Protein AF-A0A1F9I500-F1 (afdb_monomer)

Radius of gyration: 17.39 Å; Cα contacts (8 Å, |Δi|>4): 17; chains: 1; bounding box: 40×11×50 Å

Solvent-accessible surface area (backbone atoms only — not comparable to full-atom values): 3307 Å² total; per-residue (Å²): 130,66,66,64,56,54,50,52,53,51,51,51,51,55,52,52,56,50,50,52,54,31,54,52,54,48,51,54,50,52,53,51,50,52,57,47,31,73,75,38,62,87,48,35,70,66,50,47,57,52,47,52,56,51,47,66,67,55,104

Foldseek 3Di:
DPVVVVVVVVVCVVVVVLVVQLVVQLVVLVVVLVVVCVVPVVCNVVSVVVSVVVNVVSD

Sequence (59 aa):
MTNVAFVALACGLIIGLGAIGACIGIGIMGGKFIEASARQPELMNTLQTKMFLLAGLID

pLDDT: mean 86.83, std 5.82, range [57.09, 93.44]

Mean predicted aligned error: 5.78 Å

Structure (mmCIF, N/CA/C/O backbone):
data_AF-A0A1F9I500-F1
#
_entry.id   AF-A0A1F9I500-F1
#
loop_
_atom_site.group_PDB
_atom_site.id
_atom_site.type_symbol
_atom_site.label_atom_id
_atom_site.label_alt_id
_atom_site.label_comp_id
_atom_site.label_asym_id
_atom_site.label_entity_id
_atom_site.label_seq_id
_atom_site.pdbx_PDB_ins_code
_atom_site.Cartn_x
_atom_site.Cartn_y
_atom_site.Cartn_z
_atom_site.occupancy
_atom_site.B_iso_or_equiv
_atom_site.auth_seq_id
_atom_site.auth_comp_id
_atom_site.auth_asym_id
_atom_site.auth_atom_id
_atom_site.pdbx_PDB_model_num
ATOM 1 N N . MET A 1 1 ? 16.600 -1.579 -31.655 1.00 57.09 1 MET A N 1
ATOM 2 C CA . MET A 1 1 ? 16.319 -2.627 -30.644 1.00 57.09 1 MET A CA 1
ATOM 3 C C . MET A 1 1 ? 16.616 -2.203 -29.198 1.00 57.09 1 MET A C 1
ATOM 5 O O . MET A 1 1 ? 16.135 -2.869 -28.300 1.00 57.09 1 MET A O 1
ATOM 9 N N . THR A 1 2 ? 17.319 -1.094 -28.932 1.00 70.44 2 THR A N 1
ATOM 10 C CA . THR A 1 2 ? 17.656 -0.629 -27.565 1.00 70.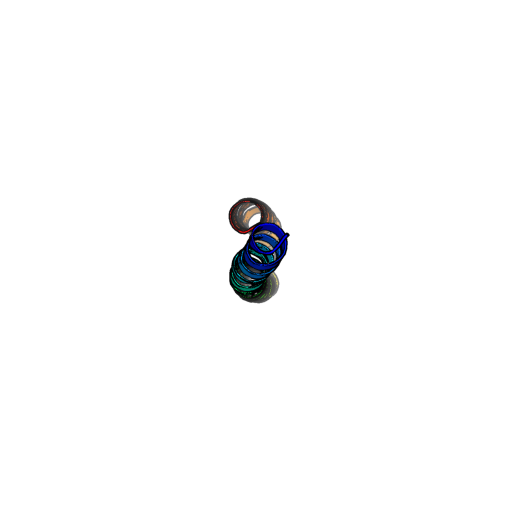44 2 THR A CA 1
ATOM 11 C C . THR A 1 2 ? 16.562 0.202 -26.879 1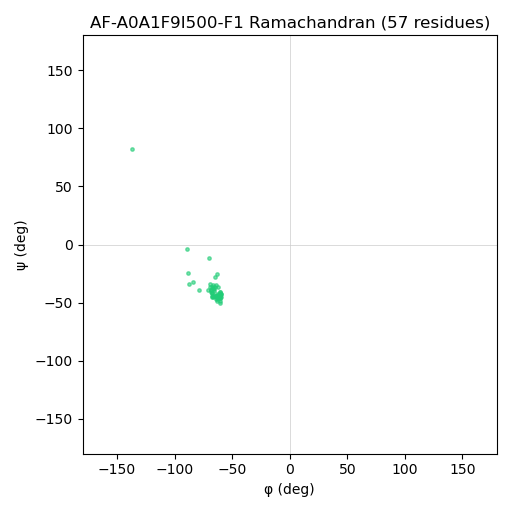.00 70.44 2 THR A C 1
ATOM 13 O O . THR A 1 2 ? 16.383 0.098 -25.672 1.00 70.44 2 THR A O 1
ATOM 16 N N . ASN A 1 3 ? 15.776 0.981 -27.628 1.00 75.81 3 ASN A N 1
ATOM 17 C CA . ASN A 1 3 ? 14.773 1.885 -27.041 1.00 75.81 3 ASN A CA 1
ATOM 18 C C . ASN A 1 3 ? 13.648 1.151 -26.295 1.00 75.81 3 ASN A C 1
ATOM 20 O O . ASN A 1 3 ? 13.195 1.622 -25.260 1.00 75.81 3 ASN A O 1
ATOM 24 N N . VAL A 1 4 ? 13.231 -0.025 -26.777 1.00 84.38 4 VAL A N 1
ATOM 25 C CA . VAL A 1 4 ? 12.163 -0.818 -26.142 1.00 84.38 4 VAL A CA 1
ATOM 26 C C . VAL A 1 4 ? 12.586 -1.311 -24.752 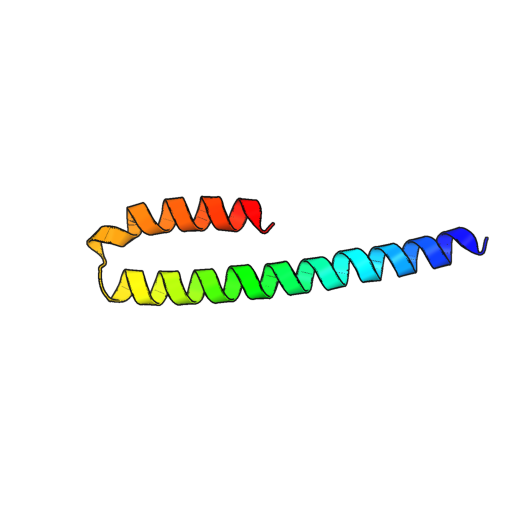1.00 84.38 4 VAL A C 1
ATOM 28 O O . VAL A 1 4 ? 11.777 -1.299 -23.830 1.00 84.38 4 VAL A O 1
ATOM 31 N N . ALA A 1 5 ? 13.862 -1.672 -24.572 1.00 82.56 5 ALA A N 1
ATOM 32 C CA . ALA A 1 5 ? 14.395 -2.098 -23.277 1.00 82.56 5 ALA A CA 1
ATOM 33 C C . ALA A 1 5 ? 14.421 -0.947 -22.256 1.00 82.56 5 ALA A C 1
ATOM 35 O O . ALA A 1 5 ? 14.028 -1.135 -21.107 1.00 82.56 5 ALA A O 1
ATOM 36 N N . PHE A 1 6 ? 14.814 0.260 -22.680 1.00 87.44 6 PHE A N 1
ATOM 37 C CA . PHE A 1 6 ? 14.769 1.445 -21.816 1.00 87.44 6 PHE A CA 1
ATOM 38 C C . PHE A 1 6 ? 13.337 1.855 -21.454 1.00 87.44 6 PHE A C 1
ATOM 40 O O . PHE A 1 6 ? 13.087 2.220 -20.308 1.00 87.44 6 PHE A O 1
ATOM 47 N N . VAL A 1 7 ? 12.389 1.742 -22.391 1.00 88.19 7 VAL A N 1
ATOM 48 C CA . VAL A 1 7 ? 10.962 1.993 -22.124 1.00 88.19 7 VAL A CA 1
ATOM 49 C C . VAL A 1 7 ? 10.415 0.992 -21.105 1.00 88.19 7 VAL A C 1
ATOM 51 O O . VAL A 1 7 ? 9.776 1.407 -20.144 1.00 88.19 7 VAL A O 1
ATOM 54 N N . ALA A 1 8 ? 10.715 -0.302 -21.249 1.00 87.81 8 ALA A N 1
ATOM 55 C CA . ALA A 1 8 ? 10.277 -1.322 -20.294 1.00 87.81 8 ALA A CA 1
ATOM 56 C C . ALA A 1 8 ? 10.822 -1.068 -18.876 1.00 87.81 8 ALA A C 1
ATOM 58 O O . ALA A 1 8 ? 10.086 -1.194 -17.896 1.00 87.81 8 ALA A O 1
ATOM 59 N N . LEU A 1 9 ? 12.088 -0.654 -18.765 1.00 90.00 9 LEU A N 1
ATOM 60 C CA . LEU A 1 9 ? 12.716 -0.328 -17.483 1.00 90.00 9 LEU A CA 1
ATOM 61 C C . LEU A 1 9 ? 12.104 0.932 -16.844 1.00 90.00 9 LEU A C 1
ATOM 63 O O . LEU A 1 9 ? 11.826 0.946 -15.645 1.00 90.00 9 LEU A O 1
ATOM 67 N N . ALA A 1 10 ? 11.842 1.968 -17.646 1.00 90.12 10 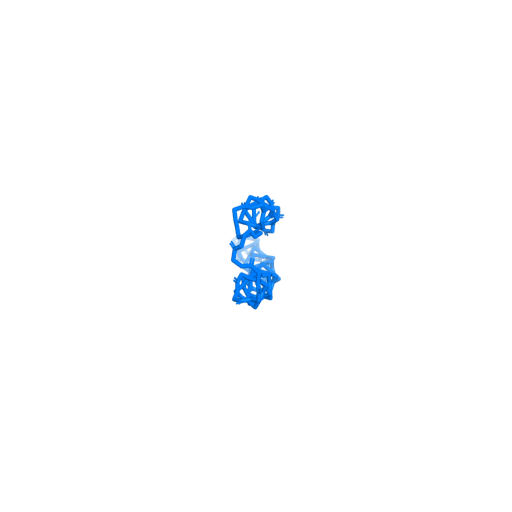ALA A N 1
ATOM 68 C CA . ALA A 1 10 ? 11.180 3.189 -17.192 1.00 90.12 10 ALA A CA 1
ATOM 69 C C . ALA A 1 10 ? 9.736 2.922 -16.732 1.00 90.12 10 ALA A C 1
ATOM 71 O O . ALA A 1 10 ? 9.344 3.380 -15.660 1.00 90.12 10 ALA A O 1
ATOM 72 N N . CYS A 1 11 ? 8.965 2.129 -17.484 1.00 90.38 11 CYS A N 1
ATOM 73 C CA . CYS A 1 11 ? 7.617 1.712 -17.089 1.00 90.38 11 CYS A CA 1
ATOM 74 C C . CYS A 1 11 ? 7.629 0.923 -15.774 1.00 90.38 11 CYS A C 1
ATOM 76 O O . CYS A 1 11 ? 6.813 1.201 -14.898 1.00 90.38 11 CYS A O 1
ATOM 78 N N . GLY A 1 12 ? 8.572 -0.009 -15.603 1.00 90.38 12 GLY A N 1
ATOM 79 C CA . GLY A 1 12 ? 8.716 -0.769 -14.359 1.00 90.38 12 GLY A CA 1
ATOM 80 C C . GLY A 1 12 ? 9.006 0.118 -13.146 1.00 90.38 12 GLY A C 1
ATOM 81 O O . GLY A 1 12 ? 8.417 -0.081 -12.087 1.00 90.38 12 GLY A O 1
ATOM 82 N N . LEU A 1 13 ? 9.854 1.138 -13.3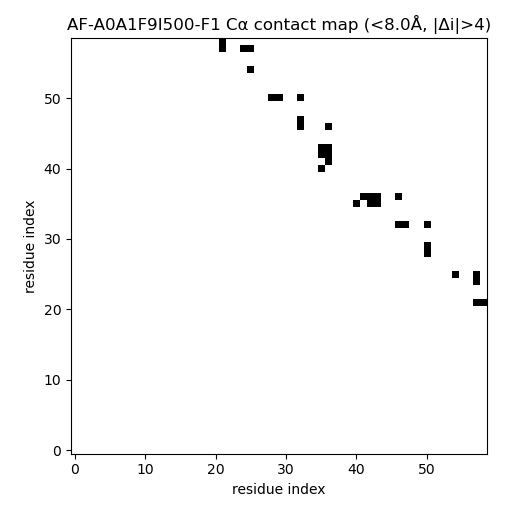08 1.00 91.88 13 LEU A N 1
ATOM 83 C CA . LEU A 1 13 ? 10.147 2.105 -12.246 1.00 91.88 13 LEU A CA 1
ATOM 84 C C . LEU A 1 13 ? 8.945 2.991 -11.907 1.00 91.88 13 LEU A C 1
ATOM 86 O O . LEU A 1 13 ? 8.645 3.168 -10.731 1.00 91.88 13 LEU A O 1
ATOM 90 N N . ILE A 1 14 ? 8.245 3.522 -12.912 1.00 92.81 14 ILE A N 1
ATOM 91 C CA . ILE A 1 14 ? 7.076 4.391 -12.702 1.00 92.81 14 ILE A CA 1
ATOM 92 C C . ILE A 1 14 ? 5.957 3.621 -11.996 1.00 92.81 14 ILE A C 1
ATOM 94 O O . ILE A 1 14 ? 5.431 4.085 -10.986 1.00 92.81 14 ILE A O 1
ATOM 98 N N . ILE A 1 15 ? 5.629 2.425 -12.494 1.00 91.88 15 IL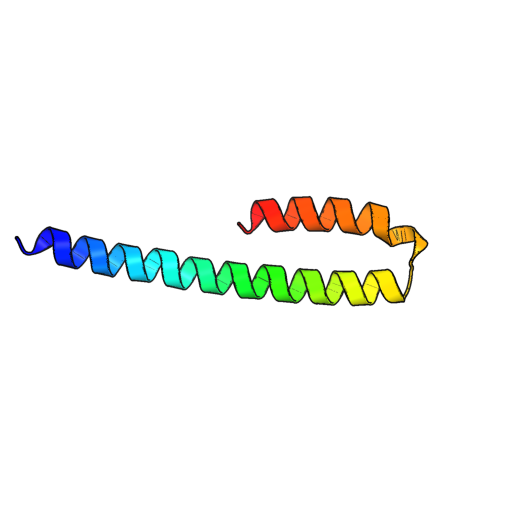E A N 1
ATOM 99 C CA . ILE A 1 15 ? 4.571 1.589 -11.919 1.00 91.88 15 ILE A CA 1
ATOM 100 C C . ILE A 1 15 ? 4.979 1.100 -10.527 1.00 91.88 15 ILE A C 1
ATOM 102 O O . ILE A 1 15 ? 4.180 1.175 -9.601 1.00 91.88 15 ILE A O 1
ATOM 106 N N . GLY A 1 16 ? 6.223 0.645 -10.349 1.00 89.94 16 GLY A N 1
ATOM 107 C CA . GLY A 1 16 ? 6.710 0.155 -9.059 1.00 89.94 16 GLY A CA 1
ATOM 108 C C . GLY A 1 16 ? 6.704 1.234 -7.976 1.00 89.94 16 GLY A C 1
ATOM 109 O O . GLY A 1 16 ? 6.231 0.990 -6.868 1.00 89.94 16 GLY A O 1
ATOM 110 N N . LEU A 1 17 ? 7.171 2.444 -8.295 1.00 91.56 17 LEU A N 1
ATOM 111 C CA . LEU A 1 17 ? 7.149 3.568 -7.356 1.00 91.56 17 LEU A CA 1
ATOM 112 C C . LEU A 1 17 ? 5.719 4.045 -7.060 1.00 91.56 17 LEU A C 1
ATOM 114 O O . LEU A 1 17 ? 5.412 4.331 -5.902 1.00 91.56 17 LEU A O 1
ATOM 118 N N . GLY A 1 18 ? 4.838 4.076 -8.066 1.00 90.19 18 GLY A N 1
ATOM 119 C CA . GLY A 1 18 ? 3.418 4.393 -7.877 1.00 90.19 18 GLY A CA 1
ATOM 120 C C . GLY A 1 18 ? 2.707 3.379 -6.975 1.00 90.19 18 GLY A C 1
ATOM 121 O O . GLY A 1 18 ? 2.053 3.763 -6.006 1.00 90.19 18 GLY A O 1
ATOM 122 N N . ALA A 1 19 ? 2.926 2.085 -7.219 1.00 90.81 19 ALA A N 1
ATOM 123 C CA . ALA A 1 19 ? 2.337 0.999 -6.439 1.00 90.81 19 ALA A CA 1
ATOM 124 C C . ALA A 1 19 ? 2.778 1.023 -4.966 1.00 90.81 19 ALA A C 1
ATOM 126 O O . ALA A 1 19 ? 1.975 0.749 -4.076 1.00 90.81 19 ALA A O 1
ATOM 127 N N . ILE A 1 20 ? 4.031 1.392 -4.679 1.00 93.38 20 ILE A N 1
ATOM 128 C CA . ILE A 1 2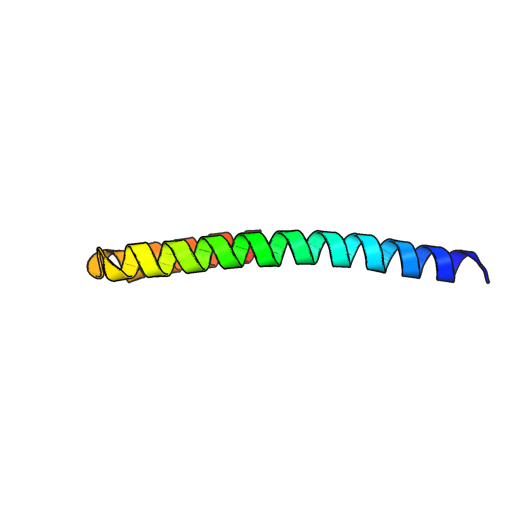0 ? 4.507 1.554 -3.296 1.00 93.38 20 ILE A CA 1
ATOM 129 C C . ILE A 1 20 ? 3.724 2.664 -2.579 1.00 93.38 20 ILE A C 1
ATOM 131 O O . ILE A 1 20 ? 3.288 2.468 -1.443 1.00 93.38 20 ILE A O 1
ATOM 135 N N . GLY A 1 21 ? 3.509 3.805 -3.241 1.00 89.94 21 GLY A N 1
ATOM 136 C CA . GLY A 1 21 ? 2.712 4.905 -2.694 1.00 89.94 21 GLY A CA 1
ATOM 137 C C . GLY A 1 21 ? 1.267 4.491 -2.407 1.00 89.94 21 GLY A C 1
ATOM 138 O O . GLY A 1 21 ? 0.759 4.756 -1.313 1.00 89.94 21 GLY A O 1
ATOM 139 N N . ALA A 1 22 ? 0.644 3.771 -3.343 1.00 91.25 22 ALA A N 1
ATOM 140 C CA . ALA A 1 22 ? -0.720 3.274 -3.192 1.00 91.25 22 ALA A CA 1
ATOM 141 C C . ALA A 1 22 ? -0.858 2.279 -2.025 1.00 91.25 22 ALA A C 1
ATOM 143 O O . ALA A 1 22 ? -1.720 2.446 -1.159 1.00 91.25 22 ALA A O 1
ATOM 144 N N . CYS A 1 23 ? 0.051 1.303 -1.926 1.00 90.56 23 CYS A N 1
ATOM 145 C CA . CYS A 1 23 ? 0.065 0.313 -0.845 1.00 90.56 23 CYS A CA 1
ATOM 146 C C . CYS A 1 23 ? 0.206 0.956 0.544 1.00 90.56 23 CYS A C 1
ATOM 148 O O . CYS A 1 23 ? -0.492 0.566 1.483 1.00 90.56 23 CYS A O 1
ATOM 150 N N . ILE A 1 24 ? 1.085 1.953 0.685 1.00 93.44 24 ILE A N 1
ATOM 151 C CA . ILE A 1 24 ? 1.267 2.678 1.951 1.00 93.44 24 ILE A CA 1
ATOM 152 C C . ILE A 1 24 ? 0.005 3.482 2.293 1.00 93.44 24 ILE 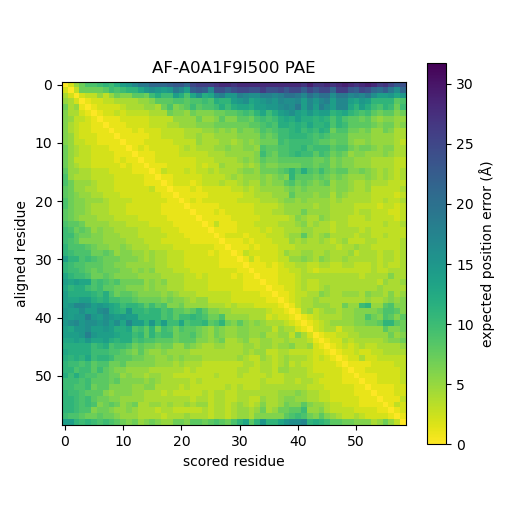A C 1
ATOM 154 O O . ILE A 1 24 ? -0.469 3.426 3.430 1.00 93.44 24 ILE A O 1
ATOM 158 N N . GLY A 1 25 ? -0.563 4.197 1.317 1.00 90.06 25 GLY A N 1
ATOM 159 C CA . GLY A 1 25 ? -1.766 5.009 1.505 1.00 90.06 25 GLY A CA 1
ATOM 160 C C . GLY A 1 25 ? -2.976 4.182 1.944 1.00 90.06 25 GLY A C 1
ATOM 161 O O . GLY A 1 25 ? -3.608 4.498 2.957 1.00 90.06 25 GLY A O 1
ATOM 162 N N . ILE A 1 26 ? -3.258 3.085 1.235 1.00 90.62 26 ILE A N 1
ATOM 163 C CA . ILE A 1 26 ? -4.370 2.177 1.556 1.00 90.62 26 ILE A CA 1
ATOM 164 C C . ILE A 1 26 ? -4.128 1.472 2.898 1.00 90.62 26 ILE A C 1
ATOM 166 O O . ILE A 1 26 ? -5.052 1.368 3.705 1.00 90.62 26 ILE A O 1
ATOM 170 N N . GLY A 1 27 ? -2.892 1.051 3.192 1.00 90.75 27 GLY A N 1
ATOM 171 C CA . GLY A 1 27 ? -2.553 0.406 4.465 1.00 90.75 27 GLY A CA 1
ATOM 172 C C . GLY A 1 27 ? -2.803 1.303 5.683 1.00 90.75 27 GLY A C 1
ATOM 173 O O . GLY A 1 27 ? -3.430 0.877 6.657 1.00 90.75 27 GLY A O 1
ATOM 174 N N . ILE A 1 28 ? -2.377 2.569 5.619 1.00 92.12 28 ILE A N 1
ATOM 175 C CA . ILE A 1 28 ? -2.605 3.544 6.700 1.00 92.12 28 ILE A CA 1
ATOM 176 C C . ILE A 1 28 ? -4.099 3.854 6.841 1.00 92.12 28 ILE A C 1
ATOM 178 O O . ILE A 1 28 ? -4.625 3.885 7.959 1.00 92.12 28 ILE A O 1
ATOM 182 N N . MET A 1 29 ? -4.790 4.061 5.719 1.00 90.25 29 MET A N 1
ATOM 183 C CA . MET A 1 29 ? -6.224 4.340 5.700 1.00 90.25 29 MET A CA 1
ATOM 184 C C . MET A 1 29 ? -7.032 3.192 6.317 1.00 90.25 29 MET A C 1
ATOM 186 O O . MET A 1 29 ? -7.860 3.435 7.195 1.00 90.25 29 MET A O 1
ATOM 190 N N . GLY A 1 30 ? -6.762 1.948 5.910 1.00 87.69 30 GLY A N 1
ATOM 191 C CA . GLY A 1 30 ? -7.416 0.752 6.439 1.00 87.69 30 GLY A CA 1
ATOM 192 C C . GLY A 1 30 ? -7.168 0.568 7.936 1.00 87.69 30 GLY A C 1
ATOM 193 O O . GLY A 1 30 ? -8.108 0.314 8.689 1.00 87.69 30 GLY A O 1
ATOM 194 N N . GLY A 1 31 ? -5.933 0.789 8.398 1.00 88.75 31 GLY A N 1
ATOM 195 C CA . GLY A 1 31 ? -5.601 0.741 9.825 1.00 88.75 31 GLY A CA 1
ATOM 196 C C . GLY A 1 31 ? -6.382 1.771 10.650 1.00 88.75 31 GLY A C 1
ATOM 197 O O . GLY A 1 31 ? -6.976 1.432 11.676 1.00 88.75 31 GLY A O 1
ATOM 198 N N . LYS A 1 32 ? -6.457 3.020 10.170 1.00 87.25 32 LYS A N 1
ATOM 199 C CA . LYS A 1 32 ? -7.238 4.090 10.816 1.00 87.25 32 LYS A CA 1
ATOM 200 C C . LYS A 1 32 ? -8.742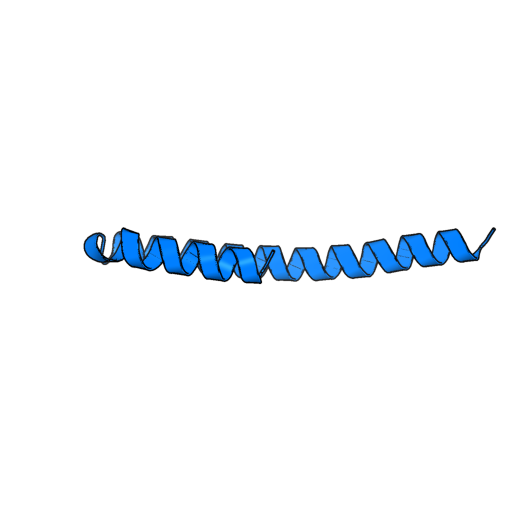 3.832 10.771 1.00 87.25 32 LYS A C 1
ATOM 202 O O . LYS A 1 32 ? -9.436 4.137 11.739 1.00 87.25 32 LYS A O 1
ATOM 207 N N . PHE A 1 33 ? -9.238 3.251 9.682 1.00 88.31 33 PHE A N 1
ATOM 208 C CA . PHE A 1 33 ? -10.634 2.852 9.548 1.00 88.31 33 PHE A CA 1
ATOM 209 C C . PHE A 1 33 ? -11.021 1.796 10.590 1.00 88.31 33 PHE A C 1
ATOM 211 O O . PHE A 1 33 ? -12.055 1.945 11.242 1.00 88.31 33 PHE A O 1
ATOM 218 N N . ILE A 1 34 ? -10.185 0.774 10.800 1.00 87.44 34 ILE A N 1
ATOM 219 C CA . ILE A 1 34 ? -10.425 -0.271 11.807 1.00 87.44 34 ILE A CA 1
ATOM 220 C C . ILE A 1 34 ? -10.385 0.320 13.225 1.00 87.44 34 ILE A C 1
ATOM 222 O O . ILE A 1 34 ? -11.281 0.044 14.020 1.00 87.44 34 ILE A O 1
ATOM 226 N N . GLU A 1 35 ? -9.406 1.181 13.535 1.00 90.00 35 GLU A N 1
ATOM 227 C CA . GLU A 1 35 ? -9.305 1.856 14.842 1.00 90.00 35 GLU A CA 1
ATOM 228 C C . GLU A 1 35 ? -10.550 2.719 15.134 1.00 90.00 35 GLU A C 1
ATOM 230 O O . GLU A 1 35 ? -11.115 2.665 16.229 1.00 90.00 35 GLU A O 1
ATOM 235 N N . ALA A 1 36 ? -11.005 3.496 14.145 1.00 85.69 36 ALA A N 1
ATOM 236 C CA . ALA A 1 36 ? -12.189 4.342 14.268 1.00 85.69 36 ALA A CA 1
ATOM 237 C C . ALA A 1 36 ? -13.481 3.519 14.383 1.00 85.69 36 ALA A C 1
ATOM 239 O O . ALA A 1 36 ? -14.328 3.829 15.220 1.00 85.69 36 ALA A O 1
ATOM 240 N N . SER A 1 37 ? -13.603 2.441 13.604 1.00 84.38 37 SER A N 1
ATOM 241 C CA . SER A 1 37 ? -14.761 1.538 13.643 1.00 84.38 37 SER A CA 1
ATOM 242 C C . SER A 1 37 ? -14.852 0.774 14.965 1.00 84.38 37 SER A C 1
ATOM 244 O O . SER A 1 37 ? -15.949 0.570 15.478 1.00 84.38 37 SER A O 1
ATOM 246 N N . ALA A 1 38 ? -13.712 0.405 15.559 1.00 85.75 38 ALA A N 1
ATOM 247 C CA . ALA A 1 38 ? -13.667 -0.238 16.871 1.00 85.75 38 ALA A CA 1
ATOM 248 C C . ALA A 1 38 ? -14.069 0.712 18.013 1.00 85.75 38 ALA A C 1
ATOM 250 O O . ALA A 1 38 ? -14.673 0.276 18.990 1.00 85.75 38 ALA A O 1
ATOM 251 N N . ARG A 1 39 ? -13.748 2.011 17.903 1.00 91.06 39 ARG A N 1
ATOM 252 C CA . ARG A 1 39 ? -14.139 3.027 18.897 1.00 91.06 39 ARG A CA 1
ATOM 253 C C . ARG A 1 39 ? -15.587 3.486 18.752 1.00 91.06 39 ARG A C 1
ATOM 255 O O . ARG A 1 39 ? -16.237 3.755 19.757 1.00 91.06 39 ARG A O 1
ATOM 262 N N . GLN A 1 40 ? -16.061 3.641 17.519 1.00 87.06 40 GLN A N 1
ATOM 263 C CA . GLN A 1 40 ? -17.378 4.196 17.209 1.00 87.06 40 GLN A CA 1
ATOM 264 C C . GLN A 1 40 ? -18.047 3.372 16.100 1.00 87.06 40 GLN A C 1
ATOM 266 O O . GLN A 1 40 ? -18.026 3.771 14.931 1.00 87.06 40 GLN A O 1
ATOM 271 N N . PRO A 1 41 ? -18.672 2.233 16.453 1.00 78.56 41 PRO A N 1
ATOM 272 C CA . PRO A 1 41 ? -19.291 1.337 15.475 1.00 78.56 41 PRO A CA 1
ATOM 273 C C . PRO A 1 41 ? -20.450 1.994 14.706 1.00 78.56 41 PRO A C 1
ATOM 275 O O . PRO A 1 41 ? -20.713 1.642 13.560 1.00 78.56 41 PRO A O 1
ATOM 278 N N . GLU A 1 42 ? -21.097 3.008 15.283 1.00 85.12 42 GLU A N 1
ATOM 279 C CA . GLU A 1 42 ? -22.170 3.785 14.645 1.00 85.12 42 GLU A CA 1
ATOM 280 C C . GLU A 1 42 ? -21.691 4.581 13.418 1.00 85.12 42 GLU A C 1
ATOM 282 O O . GLU A 1 42 ? -22.452 4.823 12.481 1.00 85.12 42 GLU A O 1
ATOM 287 N N . LEU A 1 43 ? -20.409 4.963 13.387 1.00 82.44 43 LEU A N 1
ATOM 288 C CA . LEU A 1 43 ? -19.814 5.731 12.291 1.00 82.44 43 LEU A CA 1
ATOM 289 C C . LEU A 1 43 ? -19.249 4.846 11.177 1.00 82.44 43 LEU A C 1
ATOM 291 O O . LEU A 1 43 ? -18.804 5.375 10.157 1.00 82.44 43 LEU A O 1
ATOM 295 N N . MET A 1 44 ? -19.279 3.521 11.339 1.00 80.94 44 MET A N 1
ATOM 296 C CA . MET A 1 44 ? -18.637 2.573 10.428 1.00 80.94 44 MET A CA 1
ATOM 297 C C . MET A 1 44 ? -19.174 2.681 8.994 1.00 80.94 44 MET A C 1
ATOM 299 O O . MET A 1 44 ? -18.378 2.749 8.064 1.00 80.94 44 MET A O 1
ATOM 303 N N . ASN A 1 45 ? -20.492 2.817 8.805 1.00 82.44 45 ASN A N 1
ATOM 304 C CA . ASN A 1 45 ? -21.095 2.997 7.473 1.00 82.44 45 ASN A CA 1
ATOM 305 C C . ASN A 1 45 ? -20.635 4.299 6.794 1.00 82.44 45 ASN A C 1
ATOM 307 O O . ASN A 1 45 ? -20.265 4.311 5.621 1.00 82.44 45 ASN A O 1
ATOM 311 N N . THR A 1 46 ? -20.602 5.406 7.539 1.00 83.38 46 THR A N 1
ATOM 312 C CA . THR A 1 46 ? -20.152 6.708 7.020 1.00 83.38 46 THR A CA 1
ATOM 313 C C . THR A 1 46 ? -18.653 6.705 6.712 1.00 83.38 46 THR A C 1
ATOM 315 O O . THR A 1 46 ? -18.216 7.288 5.717 1.00 83.38 46 THR A O 1
ATOM 318 N N . LEU A 1 47 ? -17.852 6.055 7.560 1.00 83.31 47 LEU A N 1
ATOM 319 C CA . LEU A 1 47 ? -16.412 5.902 7.372 1.00 83.31 47 LEU A CA 1
ATOM 320 C C . LEU A 1 47 ? -16.096 4.971 6.198 1.00 83.31 47 LEU A C 1
ATOM 322 O O . LEU A 1 47 ? -15.164 5.263 5.459 1.00 83.31 47 LEU A O 1
ATOM 326 N N . GLN A 1 48 ? -16.886 3.918 5.974 1.00 85.69 48 GLN A N 1
ATOM 327 C CA . GLN A 1 48 ? -16.687 2.962 4.884 1.00 85.69 48 GLN A CA 1
ATOM 328 C C . GLN A 1 48 ? -16.870 3.631 3.519 1.00 85.69 48 GLN A C 1
ATOM 330 O O . GLN A 1 48 ? -16.021 3.473 2.645 1.00 85.69 48 GLN A O 1
ATOM 335 N N . THR A 1 49 ? -17.910 4.453 3.346 1.00 87.25 49 THR A N 1
ATOM 336 C CA . THR A 1 49 ? -18.114 5.225 2.107 1.00 87.25 49 THR A CA 1
ATOM 337 C C . THR A 1 49 ? -16.952 6.181 1.834 1.00 87.25 49 THR A C 1
ATOM 339 O O . THR A 1 49 ? -16.474 6.275 0.705 1.00 87.25 49 THR A O 1
ATOM 342 N N . LYS A 1 50 ? -16.449 6.867 2.869 1.00 84.12 50 LYS A N 1
ATOM 343 C CA . LYS A 1 50 ? -15.277 7.751 2.744 1.00 84.12 50 LYS A CA 1
ATOM 344 C C . LYS A 1 50 ? -13.998 6.966 2.444 1.00 84.12 50 LYS A C 1
ATOM 346 O O . LYS A 1 50 ? -13.172 7.443 1.675 1.00 84.12 50 LYS A O 1
ATOM 351 N N . MET A 1 51 ? -13.858 5.775 3.025 1.00 86.81 51 MET A N 1
ATOM 352 C CA . MET A 1 51 ? -12.733 4.868 2.801 1.00 86.81 51 MET A CA 1
ATOM 353 C C . MET A 1 51 ? -12.709 4.398 1.345 1.00 86.81 51 MET A C 1
ATOM 355 O O . MET A 1 51 ? -11.685 4.541 0.697 1.00 86.81 51 MET A O 1
ATOM 359 N N . PHE A 1 52 ? -13.839 3.966 0.778 1.00 87.25 52 PHE A N 1
ATOM 360 C CA . PHE A 1 52 ? -13.906 3.583 -0.637 1.00 87.25 52 PHE A CA 1
ATOM 361 C C . PHE A 1 52 ? -13.674 4.750 -1.600 1.00 87.25 52 PHE A C 1
ATOM 363 O O . PHE A 1 52 ? -12.997 4.569 -2.607 1.00 87.25 52 PHE A O 1
ATOM 370 N N . LEU A 1 53 ? -14.188 5.945 -1.292 1.00 89.44 53 LEU A N 1
ATOM 371 C CA . LEU A 1 53 ? -13.933 7.134 -2.109 1.00 89.44 53 LEU A CA 1
ATOM 372 C C . LEU A 1 53 ? -12.440 7.495 -2.127 1.00 89.44 53 LEU A C 1
ATOM 374 O O . LEU A 1 53 ? -11.896 7.820 -3.176 1.00 89.44 53 LEU A O 1
ATOM 378 N N . LEU A 1 54 ? -11.782 7.429 -0.967 1.00 87.00 54 LEU A N 1
ATOM 379 C CA . LEU A 1 54 ? -10.346 7.676 -0.858 1.00 87.00 54 LEU A CA 1
ATOM 380 C C . LEU A 1 54 ? -9.526 6.541 -1.476 1.00 87.00 54 LEU A C 1
ATOM 382 O O . LEU A 1 54 ? -8.528 6.817 -2.127 1.00 87.00 54 LEU A O 1
ATOM 386 N N . ALA A 1 55 ? -9.937 5.284 -1.309 1.00 88.25 55 ALA A N 1
ATOM 387 C CA . ALA A 1 55 ? -9.264 4.137 -1.908 1.00 88.25 55 ALA A CA 1
ATOM 388 C C . ALA A 1 55 ? -9.308 4.215 -3.439 1.00 88.25 55 ALA A C 1
ATOM 390 O O . ALA A 1 55 ? -8.273 4.053 -4.069 1.00 88.25 55 ALA A O 1
ATOM 391 N N . GLY A 1 56 ? -10.455 4.576 -4.024 1.00 88.00 56 GLY A N 1
ATOM 392 C CA . GLY A 1 56 ? -10.582 4.788 -5.469 1.00 88.00 56 GLY A CA 1
ATOM 393 C C . GLY A 1 56 ? -9.875 6.038 -6.007 1.00 88.00 56 GLY A C 1
ATOM 394 O O . GLY A 1 56 ? -9.777 6.189 -7.216 1.00 88.00 56 GLY A O 1
ATOM 395 N N . LEU A 1 57 ? -9.406 6.944 -5.140 1.00 88.56 57 LEU A N 1
ATOM 396 C CA . LEU A 1 57 ? -8.525 8.054 -5.530 1.00 88.56 57 LEU A CA 1
ATOM 397 C C . LEU A 1 57 ? -7.039 7.658 -5.483 1.00 88.56 57 LEU A C 1
ATOM 399 O O . LEU A 1 57 ? -6.217 8.313 -6.118 1.00 88.56 57 LEU A O 1
ATOM 403 N N . ILE A 1 58 ? -6.691 6.655 -4.672 1.00 85.75 58 ILE A N 1
ATOM 404 C CA . ILE A 1 58 ? -5.313 6.179 -4.491 1.00 85.75 58 ILE A CA 1
ATOM 405 C C . ILE A 1 58 ? -4.938 5.116 -5.531 1.00 85.75 58 ILE A C 1
ATOM 407 O O . ILE A 1 58 ? -3.766 5.050 -5.902 1.00 85.75 58 ILE A O 1
ATOM 411 N N . ASP A 1 59 ? -5.905 4.290 -5.935 1.00 79.12 59 ASP A N 1
ATOM 412 C CA . ASP A 1 59 ? -5.764 3.275 -6.991 1.00 79.12 59 ASP A CA 1
ATOM 413 C C . ASP A 1 59 ? -5.545 3.891 -8.386 1.00 79.12 59 ASP A C 1
ATOM 415 O O . ASP A 1 59 ? -6.200 4.914 -8.702 1.00 79.12 59 ASP A O 1
#

Nearest PDB structures (foldseek):
  8dbp-assembly1_I  TM=8.981E-01  e=4.926E-04  Escherichia coli
  6wnq-assembly1_S  TM=8.945E-01  e=5.271E-04  Escherichia coli
  8dbq-assembly1_O  TM=8.865E-01  e=5.271E-04  Escherichia coli
  7njm-assembly1_Q  TM=9.363E-01  e=1.035E-02  Mycolicibacterium smegmatis MC2 155
  8jr0-assembly1_7  TM=8.819E-01  e=7.899E-03  Mycobacterium tuberculosis

Secondary structure (DSSP, 8-state):
--HHHHHHHHHHHHHHHHHHHHHHHHHHHHHHHHHHHHH-GGGHHHHHHHHHHHHHHH-